Protein AF-A0A952TDQ1-F1 (afdb_monomer)

Secondary structure (DSSP, 8-state):
-PPPP-HHHHHHHHHHHTT---HHHHHHHHT--HHHHHHHHTTPPPS-HHHHHHHHHHTTS-HHHHHHSS--HHHHHHHHHHHHHHHTSPP----------

Nearest PDB structures (foldseek):
  5d50-assembly1_C  TM=5.443E-01  e=5.921E-02  Salmonella phage SPC32H
  6f8s-assembly1_C  TM=5.475E-01  e=7.111E-02  Pseudomonas putida
  3trb-assembly1_A  TM=5.923E-01  e=1.309E-01  Coxiella burnetii
  6f8h-assembly2_C-3  TM=5.591E-01  e=2.007E-01  Pseudomonas putida
  6lb3-assembly2_H  TM=5.547E-01  e=2.894E-01  Pseudomonas aeruginosa PAO1

Structure (mmCIF, N/CA/C/O backbone):
data_AF-A0A952TDQ1-F1
#
_entry.id   AF-A0A952TDQ1-F1
#
loop_
_atom_site.group_PDB
_atom_site.id
_atom_site.type_symbol
_atom_site.label_atom_id
_atom_site.label_alt_id
_atom_site.label_comp_id
_atom_site.label_asym_id
_atom_site.label_entity_id
_atom_site.label_seq_id
_atom_site.pdbx_PDB_ins_code
_atom_site.Cartn_x
_atom_site.Cartn_y
_atom_site.Cartn_z
_atom_site.occupancy
_atom_site.B_iso_or_equiv
_atom_site.auth_seq_id
_atom_site.auth_comp_id
_atom_site.auth_asym_id
_atom_site.auth_atom_id
_atom_site.pdbx_PDB_model_num
ATOM 1 N N . MET A 1 1 ? -4.590 -25.757 1.506 1.00 44.34 1 MET A N 1
ATOM 2 C CA . MET A 1 1 ? -4.818 -24.775 0.425 1.00 44.34 1 MET A CA 1
ATOM 3 C C . MET A 1 1 ? -3.870 -23.613 0.697 1.00 44.34 1 MET A C 1
ATOM 5 O O . MET A 1 1 ? -4.021 -22.976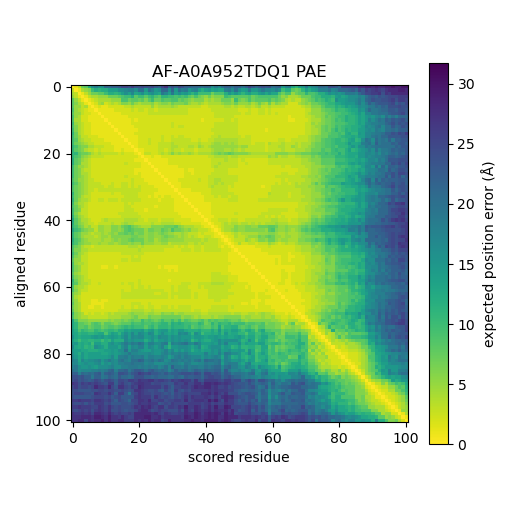 1.728 1.00 44.34 1 MET A O 1
ATOM 9 N N . GLY A 1 2 ? -2.793 -23.459 -0.078 1.00 59.69 2 GLY A N 1
ATOM 10 C CA . GLY A 1 2 ? -1.779 -22.426 0.188 1.00 59.69 2 GLY A CA 1
ATOM 11 C C . GLY A 1 2 ? -2.304 -21.029 -0.148 1.00 59.69 2 GLY A C 1
ATOM 12 O O . GLY A 1 2 ? -3.058 -20.884 -1.110 1.00 59.69 2 GLY A O 1
ATOM 13 N N . MET A 1 3 ? -1.925 -20.012 0.632 1.00 67.50 3 MET A N 1
ATOM 14 C CA . MET A 1 3 ? -2.260 -18.621 0.310 1.00 67.50 3 MET A CA 1
ATOM 15 C C . MET A 1 3 ? -1.533 -18.200 -0.970 1.00 67.50 3 MET A C 1
ATOM 17 O O . MET A 1 3 ? -0.316 -18.354 -1.085 1.00 67.50 3 MET A O 1
ATOM 21 N N . LYS A 1 4 ? -2.282 -17.674 -1.940 1.00 79.50 4 LYS A N 1
ATOM 22 C CA . LYS A 1 4 ? -1.742 -17.170 -3.205 1.00 79.50 4 LYS A CA 1
ATOM 23 C C . LYS A 1 4 ? -1.452 -15.675 -3.073 1.00 79.50 4 LYS A C 1
ATOM 25 O O . LYS A 1 4 ? -2.273 -14.931 -2.552 1.00 79.50 4 LYS A O 1
ATOM 30 N N . ILE A 1 5 ? -0.293 -15.242 -3.564 1.00 82.56 5 ILE A N 1
ATOM 31 C CA . ILE A 1 5 ? 0.064 -13.821 -3.649 1.00 82.56 5 ILE A CA 1
ATOM 32 C C . ILE A 1 5 ? -0.744 -13.177 -4.786 1.00 82.56 5 ILE A C 1
ATOM 34 O O . ILE A 1 5 ? -0.648 -13.618 -5.932 1.00 82.56 5 ILE A O 1
ATOM 38 N N . CYS A 1 6 ? -1.498 -12.122 -4.470 1.00 87.88 6 CYS A N 1
ATOM 39 C CA . CYS A 1 6 ? -2.422 -11.426 -5.378 1.00 87.88 6 CYS A CA 1
ATOM 40 C C . CYS A 1 6 ? -2.195 -9.897 -5.399 1.00 87.88 6 CYS A C 1
ATOM 42 O O . CYS A 1 6 ? -3.117 -9.120 -5.638 1.00 87.88 6 CYS A O 1
ATOM 44 N N . ILE A 1 7 ? -0.953 -9.448 -5.169 1.00 91.69 7 ILE A N 1
ATOM 45 C CA . ILE A 1 7 ? -0.590 -8.019 -5.058 1.00 91.69 7 ILE A CA 1
ATOM 46 C C . ILE A 1 7 ? -1.057 -7.197 -6.268 1.00 91.69 7 ILE A C 1
ATOM 48 O O . ILE A 1 7 ? -1.596 -6.105 -6.109 1.00 91.69 7 ILE A O 1
ATOM 52 N N . ALA A 1 8 ? -0.851 -7.707 -7.484 1.00 92.25 8 ALA A N 1
ATOM 53 C CA . ALA A 1 8 ? -1.177 -6.985 -8.713 1.00 92.25 8 ALA A CA 1
ATOM 54 C C . ALA A 1 8 ? -2.674 -6.651 -8.825 1.00 92.25 8 ALA A C 1
ATOM 56 O O . ALA A 1 8 ? -3.035 -5.526 -9.183 1.00 92.25 8 ALA A O 1
ATOM 57 N N . ASP A 1 9 ? -3.533 -7.614 -8.492 1.00 92.75 9 ASP A N 1
ATOM 58 C CA . ASP A 1 9 ? -4.985 -7.456 -8.540 1.00 92.75 9 ASP A CA 1
ATOM 59 C C . ASP A 1 9 ? -5.458 -6.475 -7.466 1.00 92.75 9 ASP A C 1
ATOM 61 O O . ASP A 1 9 ? -6.212 -5.547 -7.763 1.00 92.75 9 ASP A O 1
ATOM 65 N N . ASN A 1 10 ? -4.922 -6.598 -6.251 1.00 93.31 10 ASN A N 1
ATOM 66 C CA . ASN A 1 10 ? -5.250 -5.706 -5.142 1.00 93.31 10 ASN A CA 1
ATOM 67 C C . ASN A 1 10 ? -4.844 -4.255 -5.424 1.00 93.31 10 ASN A C 1
ATOM 69 O O . ASN A 1 10 ? -5.623 -3.343 -5.156 1.00 93.31 10 ASN A O 1
ATOM 73 N N . ILE A 1 11 ? -3.678 -4.020 -6.042 1.00 93.75 11 ILE A N 1
ATOM 74 C CA . ILE A 1 11 ? -3.277 -2.675 -6.483 1.00 93.75 11 ILE A CA 1
ATOM 75 C C . ILE A 1 11 ? -4.314 -2.100 -7.457 1.00 93.75 11 ILE A C 1
ATOM 77 O O . ILE A 1 11 ? -4.725 -0.955 -7.296 1.00 93.75 11 ILE A O 1
ATOM 81 N N . ASN A 1 12 ? -4.782 -2.878 -8.441 1.00 93.38 12 ASN A N 1
ATOM 82 C CA . ASN A 1 12 ? -5.793 -2.401 -9.392 1.00 93.38 12 ASN A CA 1
ATOM 83 C C . ASN A 1 12 ? -7.125 -2.062 -8.708 1.00 93.38 12 ASN A C 1
ATOM 85 O O . ASN A 1 12 ? -7.745 -1.055 -9.050 1.00 93.38 12 ASN A O 1
ATOM 89 N N . ILE A 1 13 ? -7.570 -2.897 -7.766 1.00 94.06 13 ILE A N 1
ATOM 90 C CA . ILE A 1 13 ? -8.807 -2.676 -7.004 1.00 94.06 13 ILE A CA 1
ATOM 91 C C . ILE A 1 13 ? -8.694 -1.387 -6.183 1.00 94.06 13 ILE A C 1
ATOM 93 O O . ILE A 1 13 ? -9.564 -0.521 -6.276 1.00 94.06 13 ILE A O 1
ATOM 97 N N . LEU A 1 14 ? -7.595 -1.220 -5.444 1.00 94.25 14 LEU A N 1
ATOM 98 C CA . LEU A 1 14 ? -7.361 -0.060 -4.582 1.00 94.25 14 LEU A CA 1
ATOM 99 C C . LEU A 1 14 ? -7.177 1.236 -5.379 1.00 94.25 14 LEU A C 1
ATOM 101 O O . LEU A 1 14 ? -7.694 2.276 -4.977 1.00 94.25 14 LEU A O 1
ATOM 105 N N . MET A 1 15 ? -6.507 1.180 -6.535 1.00 94.81 15 MET A N 1
ATOM 106 C CA . MET A 1 15 ? -6.401 2.323 -7.447 1.00 94.81 15 MET A CA 1
ATOM 107 C C . MET A 1 15 ? -7.781 2.782 -7.926 1.00 94.81 15 MET A C 1
ATOM 109 O O . MET A 1 15 ? -8.092 3.967 -7.834 1.00 94.81 15 MET A O 1
ATOM 113 N N . LYS A 1 16 ? -8.635 1.847 -8.370 1.00 94.62 16 LYS A N 1
ATOM 114 C CA . LYS A 1 16 ? -10.004 2.160 -8.814 1.00 94.62 16 LYS A CA 1
ATOM 115 C C . LYS A 1 16 ? -10.853 2.742 -7.687 1.00 94.62 16 LYS A C 1
ATOM 117 O O . LYS A 1 16 ? -11.524 3.745 -7.902 1.00 94.62 16 LYS A O 1
ATOM 122 N N . ALA A 1 17 ? -10.790 2.151 -6.494 1.00 92.81 17 ALA A N 1
ATOM 123 C CA . ALA A 1 17 ? -11.529 2.630 -5.326 1.00 92.81 17 ALA A CA 1
ATOM 124 C C . ALA A 1 17 ? -11.142 4.065 -4.923 1.00 92.81 17 ALA A C 1
ATOM 126 O O . ALA A 1 17 ? -11.961 4.792 -4.372 1.00 92.81 17 ALA A O 1
ATOM 127 N N . ARG A 1 18 ? -9.903 4.478 -5.218 1.00 92.12 18 ARG A N 1
ATOM 128 C CA . ARG A 1 18 ? -9.359 5.803 -4.890 1.00 92.12 18 ARG A CA 1
ATOM 129 C C . ARG A 1 18 ? -9.349 6.787 -6.063 1.00 92.12 18 ARG A C 1
ATOM 131 O O . ARG A 1 18 ? -8.842 7.891 -5.909 1.00 92.12 18 ARG A O 1
ATOM 138 N N . GLY A 1 19 ? -9.872 6.402 -7.229 1.00 93.31 19 GLY A N 1
ATOM 139 C CA . GLY A 1 19 ? -9.864 7.250 -8.426 1.00 93.31 19 GLY A CA 1
ATOM 140 C C . GLY A 1 19 ? -8.472 7.503 -9.020 1.00 93.31 19 GLY A C 1
ATOM 141 O O . GLY A 1 19 ? -8.303 8.459 -9.771 1.00 93.31 19 GLY A O 1
ATOM 142 N N . ILE A 1 20 ? -7.482 6.660 -8.704 1.00 94.19 20 ILE A N 1
ATOM 143 C CA . ILE A 1 20 ? -6.112 6.762 -9.221 1.00 94.19 20 ILE A CA 1
ATOM 144 C C . ILE A 1 20 ? -6.066 6.100 -10.597 1.00 94.19 20 ILE A C 1
ATOM 146 O O . ILE A 1 20 ? -6.284 4.892 -10.728 1.00 94.19 20 ILE A O 1
ATOM 150 N N . ASN A 1 21 ? -5.742 6.873 -11.632 1.00 91.94 21 ASN A N 1
ATOM 151 C CA . ASN A 1 21 ? -5.871 6.419 -13.020 1.00 91.94 21 ASN A CA 1
ATOM 152 C C . ASN A 1 21 ? -4.548 5.932 -13.623 1.00 91.94 21 ASN A C 1
ATOM 154 O O . ASN A 1 21 ? -4.543 5.292 -14.676 1.00 91.94 21 ASN A O 1
ATOM 158 N N . SER A 1 22 ? -3.409 6.202 -12.974 1.00 95.00 22 SER A N 1
ATOM 159 C CA . SER A 1 22 ? -2.099 5.799 -13.494 1.00 95.00 22 SER A CA 1
ATOM 160 C C . SER A 1 22 ? -1.125 5.313 -12.419 1.00 95.00 22 SER A C 1
ATOM 162 O O . SER A 1 22 ? -1.149 5.744 -11.270 1.00 95.00 22 SER A O 1
ATOM 164 N N . LEU A 1 23 ? -0.200 4.427 -12.807 1.00 93.81 23 LEU A N 1
ATOM 165 C CA . LEU A 1 23 ? 0.884 3.992 -11.914 1.00 93.81 23 LEU A CA 1
ATOM 166 C C . LEU A 1 23 ? 1.880 5.110 -11.604 1.00 93.81 23 LEU A C 1
ATOM 168 O O . 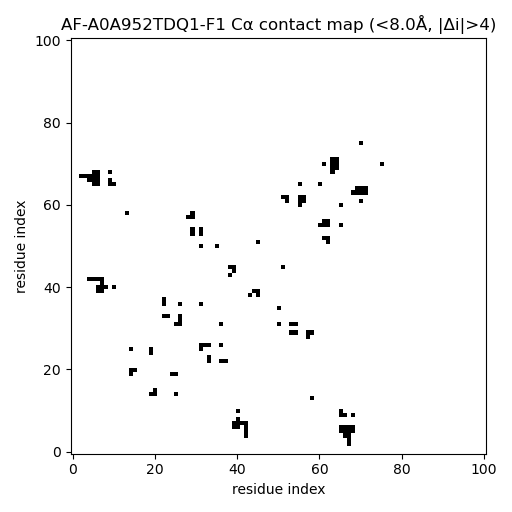LEU A 1 23 ? 2.519 5.071 -10.562 1.00 93.81 23 LEU A O 1
ATOM 172 N N . LYS A 1 24 ? 2.025 6.091 -12.502 1.00 95.81 24 LYS A N 1
ATOM 173 C CA . LYS A 1 24 ? 2.872 7.270 -12.274 1.00 95.81 24 LYS A CA 1
ATOM 174 C C . LYS A 1 24 ? 2.318 8.130 -11.144 1.00 95.81 24 LYS A C 1
ATOM 176 O O . LYS A 1 24 ? 3.070 8.558 -10.280 1.00 95.81 24 LYS A O 1
ATOM 181 N N . GLU A 1 25 ? 1.006 8.329 -11.145 1.00 94.88 25 GLU A N 1
ATOM 182 C CA . GLU A 1 25 ? 0.291 9.024 -10.079 1.00 94.88 25 GLU A CA 1
ATOM 183 C C . GLU A 1 25 ? 0.426 8.275 -8.749 1.00 94.88 25 GLU A C 1
ATOM 185 O O . GLU A 1 25 ? 0.799 8.879 -7.749 1.00 94.88 25 GLU A O 1
ATOM 190 N N . LEU A 1 26 ? 0.246 6.949 -8.752 1.00 94.88 26 LEU A N 1
ATOM 191 C CA . LEU A 1 26 ? 0.458 6.121 -7.560 1.00 94.88 26 LEU A CA 1
ATOM 192 C C . LEU A 1 26 ? 1.911 6.182 -7.049 1.00 94.88 26 LEU A C 1
ATOM 194 O O . LEU A 1 26 ? 2.137 6.270 -5.846 1.00 94.88 26 LEU A O 1
ATOM 198 N N . ALA A 1 27 ? 2.892 6.149 -7.958 1.00 95.75 27 ALA A N 1
ATOM 199 C CA . ALA A 1 27 ? 4.316 6.252 -7.633 1.00 95.75 27 ALA A CA 1
ATOM 200 C C . ALA A 1 27 ? 4.629 7.563 -6.908 1.00 95.75 27 ALA A C 1
ATOM 202 O O . ALA A 1 27 ? 5.321 7.552 -5.893 1.00 95.75 27 ALA A O 1
ATOM 203 N N . LEU A 1 28 ? 4.093 8.672 -7.422 1.00 94.81 28 LEU A N 1
ATOM 204 C CA . LEU A 1 28 ? 4.263 9.996 -6.838 1.00 94.81 28 LEU A CA 1
ATOM 205 C C . LEU A 1 28 ? 3.550 10.103 -5.485 1.00 94.81 28 LEU A C 1
ATOM 207 O O . LEU A 1 28 ? 4.145 10.565 -4.520 1.00 94.81 28 LEU A O 1
ATOM 211 N N . MET A 1 29 ? 2.301 9.636 -5.408 1.00 93.81 29 MET A N 1
ATOM 212 C CA . MET A 1 29 ? 1.476 9.700 -4.198 1.00 93.81 29 MET A CA 1
ATOM 213 C C . MET A 1 29 ? 2.092 8.919 -3.034 1.00 93.81 29 MET A C 1
ATOM 215 O O . MET A 1 29 ? 2.084 9.392 -1.903 1.00 93.81 29 MET A O 1
ATOM 219 N N . CYS A 1 30 ? 2.626 7.730 -3.312 1.00 93.88 30 CYS A N 1
ATOM 220 C CA . CYS A 1 30 ? 3.184 6.855 -2.286 1.00 93.88 30 CYS A CA 1
ATOM 221 C C . CYS A 1 30 ? 4.695 7.008 -2.106 1.00 93.88 30 CYS A C 1
ATOM 223 O O . CYS A 1 30 ? 5.273 6.305 -1.278 1.00 93.88 30 CYS A O 1
ATOM 225 N N . ASP A 1 31 ? 5.337 7.887 -2.881 1.00 94.38 31 ASP A N 1
ATOM 226 C CA . ASP A 1 31 ? 6.789 8.066 -2.904 1.00 94.38 31 ASP A CA 1
ATOM 227 C C . ASP A 1 31 ? 7.530 6.721 -3.087 1.00 94.38 31 ASP A C 1
ATOM 229 O O . ASP A 1 31 ? 8.381 6.301 -2.296 1.00 94.38 31 ASP A O 1
ATOM 233 N N . ILE A 1 32 ? 7.128 5.976 -4.121 1.00 93.50 32 ILE A N 1
ATOM 234 C CA . ILE A 1 32 ? 7.698 4.673 -4.486 1.00 93.50 32 ILE A CA 1
ATOM 235 C C . ILE A 1 32 ? 8.174 4.734 -5.936 1.00 93.50 32 ILE A C 1
ATOM 237 O O . ILE A 1 32 ? 7.424 5.187 -6.802 1.00 93.50 32 ILE A O 1
ATOM 241 N N . PRO A 1 33 ? 9.373 4.212 -6.258 1.00 94.69 33 PRO A N 1
ATOM 242 C CA . PRO A 1 33 ? 9.842 4.169 -7.635 1.00 94.69 33 PRO A CA 1
ATOM 243 C C . PRO A 1 33 ? 8.852 3.455 -8.561 1.00 94.69 33 PRO A C 1
ATOM 245 O O . PRO A 1 33 ? 8.413 2.334 -8.294 1.00 94.69 33 PRO A O 1
ATOM 248 N N . LEU A 1 34 ? 8.557 4.073 -9.706 1.00 95.06 34 LEU A N 1
ATOM 249 C CA . LEU A 1 34 ? 7.637 3.527 -10.708 1.00 95.06 34 LEU A CA 1
ATOM 250 C C . LEU A 1 34 ? 8.039 2.114 -11.171 1.00 95.06 34 LEU A C 1
ATOM 252 O O . LEU A 1 34 ? 7.187 1.260 -11.412 1.00 95.06 34 LEU A O 1
ATOM 256 N N . THR A 1 35 ? 9.343 1.846 -11.253 1.00 94.00 35 THR A N 1
ATOM 257 C CA . THR A 1 35 ? 9.903 0.527 -11.585 1.00 94.00 35 THR A CA 1
ATOM 258 C C . THR A 1 35 ? 9.495 -0.547 -10.576 1.00 94.00 35 THR A C 1
ATOM 260 O O . THR A 1 35 ? 9.169 -1.668 -10.972 1.00 94.00 35 THR A O 1
ATOM 263 N N . THR A 1 36 ? 9.447 -0.202 -9.288 1.00 92.56 36 THR A N 1
ATOM 264 C CA . THR A 1 36 ? 8.972 -1.086 -8.219 1.00 92.56 36 THR A CA 1
ATOM 265 C C . THR A 1 36 ? 7.490 -1.392 -8.395 1.00 92.56 36 THR A C 1
ATOM 267 O O . THR A 1 36 ? 7.109 -2.560 -8.351 1.00 92.56 36 THR A O 1
ATOM 270 N N . LEU A 1 37 ? 6.659 -0.386 -8.682 1.00 93.38 37 LEU A N 1
ATOM 271 C CA . LEU A 1 37 ? 5.228 -0.601 -8.925 1.00 93.38 37 LEU A CA 1
ATOM 272 C C . LEU A 1 37 ? 4.965 -1.471 -10.159 1.00 93.38 37 LEU A C 1
ATOM 274 O O . LEU A 1 37 ? 4.135 -2.374 -10.096 1.00 93.38 37 LEU A O 1
ATOM 278 N N . HIS A 1 38 ? 5.696 -1.268 -11.259 1.00 93.69 38 HIS A N 1
ATOM 279 C CA . HIS A 1 38 ? 5.604 -2.153 -12.425 1.00 93.69 38 HIS A CA 1
ATOM 280 C C . HIS A 1 38 ? 5.989 -3.594 -12.086 1.00 93.69 38 HIS A C 1
ATOM 282 O O . HIS A 1 38 ? 5.314 -4.528 -12.514 1.00 93.69 38 HIS A O 1
ATOM 288 N N . HIS A 1 39 ? 7.051 -3.791 -11.301 1.00 92.50 39 HIS A N 1
ATOM 289 C CA . HIS A 1 39 ? 7.467 -5.122 -10.862 1.00 92.50 39 HIS A CA 1
ATOM 290 C C . HIS A 1 39 ? 6.379 -5.814 -10.029 1.00 92.50 39 HIS A C 1
ATOM 292 O O . HIS A 1 39 ? 6.054 -6.967 -10.312 1.00 92.50 39 HIS A O 1
ATOM 298 N N . LEU A 1 40 ? 5.772 -5.100 -9.074 1.00 91.44 40 LEU A N 1
ATOM 299 C CA . LEU A 1 40 ? 4.661 -5.606 -8.258 1.00 91.44 40 LEU A CA 1
ATOM 300 C C . LEU A 1 40 ? 3.427 -5.937 -9.108 1.00 91.44 40 LEU A C 1
ATOM 302 O O . LEU A 1 40 ? 2.811 -6.988 -8.933 1.00 91.44 40 LEU A O 1
ATOM 306 N N . LYS A 1 41 ? 3.093 -5.078 -10.077 1.00 90.00 41 LYS A N 1
ATOM 307 C CA . LYS A 1 41 ? 1.931 -5.269 -10.953 1.00 90.00 41 LYS A CA 1
ATOM 308 C C . LYS A 1 41 ? 2.095 -6.425 -11.943 1.00 90.00 41 LYS A C 1
ATOM 310 O O . LYS A 1 41 ? 1.108 -6.998 -12.383 1.00 90.00 41 LYS A O 1
ATOM 315 N N . ASN A 1 42 ? 3.329 -6.814 -12.253 1.00 88.50 42 ASN A N 1
ATOM 316 C CA . ASN A 1 42 ? 3.613 -7.988 -13.079 1.00 88.50 42 ASN A CA 1
ATOM 317 C C . ASN A 1 42 ? 3.488 -9.316 -12.305 1.00 88.50 42 ASN A C 1
ATOM 319 O O . ASN A 1 42 ? 3.893 -10.356 -12.821 1.00 88.50 42 ASN A O 1
ATOM 323 N N . GLY A 1 43 ? 2.988 -9.295 -11.062 1.00 80.12 43 GLY A N 1
ATOM 324 C CA . GLY A 1 43 ? 2.792 -10.496 -10.244 1.00 80.12 43 GLY A CA 1
ATOM 325 C C . GLY A 1 43 ? 4.098 -11.150 -9.791 1.00 80.12 43 GLY A C 1
ATOM 326 O O . GLY A 1 43 ? 4.108 -12.311 -9.389 1.00 80.12 43 GLY A O 1
ATOM 327 N N . ARG A 1 44 ? 5.219 -10.426 -9.874 1.00 80.19 44 ARG A N 1
ATOM 328 C CA . ARG A 1 44 ? 6.517 -10.921 -9.417 1.00 80.19 44 ARG A CA 1
ATOM 329 C C . ARG A 1 44 ? 6.639 -10.748 -7.909 1.00 80.19 44 ARG A C 1
ATOM 331 O O . ARG A 1 44 ? 6.144 -9.775 -7.344 1.00 80.19 44 ARG A O 1
ATOM 338 N N . VAL A 1 45 ? 7.374 -11.661 -7.275 1.00 83.44 45 VAL A N 1
ATOM 339 C CA . VAL A 1 45 ? 7.695 -11.566 -5.845 1.00 83.44 45 VAL A CA 1
ATOM 340 C C . VAL A 1 45 ? 8.370 -10.216 -5.561 1.00 83.44 45 VAL A C 1
ATOM 342 O O . VAL A 1 45 ? 9.301 -9.850 -6.292 1.00 83.44 45 VAL A O 1
ATOM 345 N N . PRO A 1 46 ? 7.924 -9.456 -4.545 1.00 85.69 46 PRO A N 1
ATOM 346 C CA . PRO A 1 46 ? 8.522 -8.172 -4.197 1.00 85.69 46 PRO A CA 1
ATOM 347 C C . PRO A 1 46 ? 10.027 -8.283 -3.941 1.00 85.69 46 PRO A C 1
ATOM 349 O O . PRO A 1 46 ? 10.484 -9.196 -3.261 1.00 85.69 46 PRO A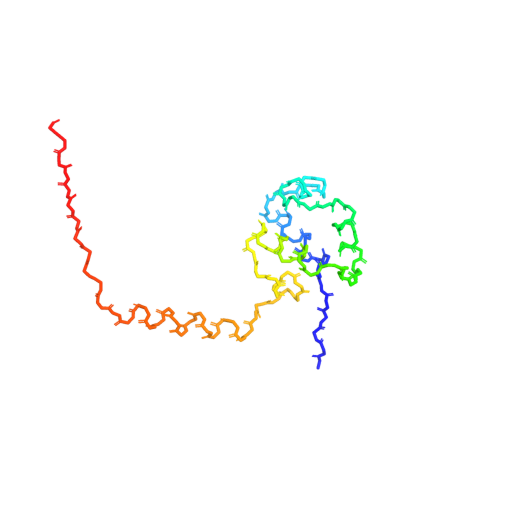 O 1
ATOM 352 N N . ARG A 1 47 ? 10.808 -7.325 -4.455 1.00 85.94 47 ARG A N 1
ATOM 353 C CA . ARG A 1 47 ? 12.254 -7.235 -4.161 1.00 85.94 47 ARG A CA 1
ATOM 354 C C . ARG A 1 47 ? 12.543 -6.588 -2.808 1.00 85.94 47 ARG A C 1
ATOM 356 O O . ARG A 1 47 ? 13.592 -6.823 -2.226 1.00 85.94 47 ARG A O 1
ATOM 363 N N . SER A 1 48 ? 11.624 -5.748 -2.343 1.00 87.94 48 SER A N 1
ATOM 364 C CA . SER A 1 48 ? 11.694 -5.057 -1.062 1.00 87.94 48 SER A CA 1
ATOM 365 C C . SER A 1 48 ? 10.316 -5.097 -0.427 1.00 87.94 48 SER A C 1
ATOM 367 O O . SER A 1 48 ? 9.355 -4.554 -0.972 1.00 87.94 48 SER A O 1
ATOM 369 N N . TRP A 1 49 ? 10.234 -5.737 0.734 1.00 90.38 49 TRP A N 1
ATOM 370 C CA . TRP A 1 49 ? 9.024 -5.734 1.547 1.00 90.38 49 TRP A CA 1
ATOM 371 C C . TRP A 1 49 ? 8.767 -4.359 2.165 1.00 90.38 49 TRP A C 1
ATOM 373 O O . TRP A 1 49 ? 7.610 -3.999 2.346 1.00 90.38 49 TRP A O 1
ATOM 383 N N . GLN A 1 50 ? 9.807 -3.540 2.378 1.00 91.38 50 GLN A N 1
ATOM 384 C CA . GLN A 1 50 ? 9.634 -2.152 2.820 1.00 91.38 50 GLN A CA 1
ATOM 385 C C . GLN A 1 50 ? 8.820 -1.331 1.811 1.00 91.38 50 GLN A C 1
ATOM 387 O O . GLN A 1 50 ? 7.943 -0.570 2.203 1.00 91.38 50 GLN A O 1
ATOM 392 N N . ALA A 1 51 ? 9.054 -1.517 0.507 1.00 91.31 51 ALA A N 1
ATOM 393 C CA . ALA A 1 51 ? 8.261 -0.842 -0.519 1.00 91.31 51 ALA A CA 1
ATOM 394 C C . ALA A 1 51 ? 6.793 -1.305 -0.528 1.00 91.31 51 ALA A C 1
ATOM 396 O O . ALA A 1 51 ? 5.900 -0.503 -0.785 1.00 91.31 51 ALA A O 1
ATOM 397 N N . VAL A 1 52 ? 6.533 -2.582 -0.225 1.00 93.25 52 VAL A N 1
ATOM 398 C CA . VAL A 1 52 ? 5.164 -3.111 -0.097 1.00 93.25 52 VAL A CA 1
ATOM 399 C C . VAL A 1 52 ? 4.475 -2.534 1.138 1.00 93.25 52 VAL A C 1
ATOM 401 O O . VAL A 1 52 ? 3.321 -2.133 1.040 1.00 93.25 52 VAL A O 1
ATOM 404 N N . ALA A 1 53 ? 5.182 -2.437 2.267 1.00 93.38 53 ALA A N 1
ATOM 405 C CA . ALA A 1 53 ? 4.668 -1.818 3.486 1.00 93.38 53 ALA A CA 1
ATOM 406 C C . ALA A 1 53 ? 4.315 -0.340 3.256 1.00 93.38 53 ALA A C 1
ATOM 408 O O . ALA A 1 53 ? 3.184 0.059 3.512 1.00 93.38 53 ALA A O 1
ATOM 409 N N . LYS A 1 54 ? 5.221 0.437 2.647 1.00 94.62 54 LYS A N 1
ATOM 410 C CA . LYS A 1 54 ? 4.971 1.845 2.297 1.00 94.62 54 LYS A CA 1
ATOM 411 C C . LYS A 1 54 ? 3.775 2.004 1.353 1.00 94.62 54 LYS A C 1
ATOM 413 O O . LYS A 1 54 ? 2.974 2.922 1.504 1.00 94.62 54 LYS A O 1
ATOM 418 N N . LEU A 1 55 ? 3.629 1.095 0.383 1.00 94.69 55 LEU A N 1
ATOM 419 C CA . LEU A 1 55 ? 2.485 1.096 -0.529 1.00 94.69 55 LEU A CA 1
ATOM 420 C C . LEU A 1 55 ? 1.180 0.807 0.217 1.00 94.69 55 LEU A C 1
ATOM 422 O O . LEU A 1 55 ? 0.182 1.473 -0.032 1.00 94.69 55 LEU A O 1
ATOM 426 N N . ALA A 1 56 ? 1.190 -0.171 1.122 1.00 94.06 56 ALA A N 1
ATOM 427 C CA . ALA A 1 56 ? 0.037 -0.528 1.938 1.00 94.06 56 ALA A CA 1
ATOM 428 C C . ALA A 1 56 ? -0.391 0.636 2.844 1.00 94.06 56 ALA A C 1
ATOM 430 O O . ALA A 1 56 ? -1.562 1.005 2.836 1.00 94.06 56 ALA A O 1
ATOM 431 N N . GLU A 1 57 ? 0.561 1.278 3.526 1.00 94.06 57 GLU A N 1
ATOM 432 C CA . GLU A 1 57 ? 0.327 2.467 4.356 1.00 94.06 57 GLU A CA 1
ATOM 433 C C . GLU A 1 57 ? -0.265 3.623 3.544 1.00 94.06 57 GLU A C 1
ATOM 435 O O . GLU A 1 57 ? -1.304 4.173 3.908 1.00 94.06 57 GLU A O 1
ATOM 440 N N . CYS A 1 58 ? 0.333 3.945 2.394 1.00 93.88 58 CYS A N 1
ATOM 441 C CA . CYS A 1 58 ? -0.183 4.961 1.473 1.00 93.88 58 CYS A CA 1
ATOM 442 C C . CYS A 1 58 ? -1.618 4.648 1.009 1.00 93.88 58 CYS A C 1
ATOM 444 O O . CYS A 1 58 ? -2.492 5.521 0.951 1.00 93.88 58 CYS A O 1
ATOM 446 N N . LEU A 1 59 ? -1.887 3.374 0.712 1.00 92.88 59 LEU A N 1
ATOM 447 C CA . LEU A 1 59 ? -3.203 2.870 0.327 1.00 92.88 59 LEU A CA 1
ATOM 448 C C . LEU A 1 59 ? -4.130 2.612 1.524 1.00 92.88 59 LEU A C 1
ATOM 450 O O . LEU A 1 59 ? -5.252 2.150 1.310 1.00 92.88 59 LEU A O 1
ATOM 454 N N . GLY A 1 60 ? -3.725 2.962 2.749 1.00 90.69 60 GLY A N 1
ATOM 455 C CA . GLY A 1 60 ? -4.532 2.845 3.964 1.00 90.69 60 GLY A CA 1
ATOM 456 C C . GLY A 1 60 ? -5.039 1.430 4.235 1.00 90.69 60 GLY A C 1
ATOM 457 O O . GLY A 1 60 ? -6.142 1.270 4.748 1.00 90.69 60 GLY A O 1
ATOM 458 N N . VAL A 1 61 ? -4.278 0.412 3.837 1.00 92.50 61 VAL A N 1
ATOM 459 C CA . VAL A 1 61 ? -4.607 -1.004 4.040 1.00 92.50 61 VAL A CA 1
ATOM 460 C C . VAL A 1 61 ? -3.465 -1.706 4.759 1.00 92.50 61 VAL A C 1
ATOM 462 O O . VAL A 1 61 ? -2.329 -1.235 4.762 1.00 92.50 61 VAL A O 1
ATOM 465 N N . SER A 1 62 ? -3.737 -2.868 5.348 1.00 91.94 62 SER A N 1
ATOM 466 C CA . SER A 1 62 ? -2.662 -3.690 5.899 1.00 91.94 62 SER A CA 1
ATOM 467 C C . SER A 1 62 ? -1.803 -4.279 4.777 1.00 91.94 62 SER A C 1
ATOM 469 O O . SER A 1 62 ? -2.280 -4.573 3.675 1.00 91.94 62 SER A O 1
ATOM 471 N N . MET A 1 63 ? -0.520 -4.512 5.067 1.00 91.38 63 MET A N 1
ATOM 472 C CA . MET A 1 63 ? 0.369 -5.214 4.136 1.00 91.38 63 MET A CA 1
ATOM 473 C C . MET A 1 63 ? -0.179 -6.607 3.792 1.00 91.38 63 MET A C 1
ATOM 475 O O . MET A 1 63 ? -0.088 -7.041 2.647 1.00 91.38 63 MET A O 1
ATOM 479 N N . PHE A 1 64 ? -0.793 -7.286 4.765 1.00 90.69 64 PHE A N 1
ATOM 480 C CA . PHE A 1 64 ? -1.404 -8.598 4.572 1.00 90.69 64 PHE A CA 1
ATOM 481 C C . PHE A 1 64 ? -2.555 -8.540 3.561 1.00 90.69 64 PHE A C 1
ATOM 483 O O . PHE A 1 64 ? -2.568 -9.310 2.600 1.00 90.69 64 PHE A O 1
ATOM 490 N N . TYR A 1 65 ? -3.453 -7.561 3.705 1.00 91.75 65 TYR A N 1
ATOM 491 C CA . TYR A 1 65 ? -4.536 -7.341 2.752 1.00 91.75 65 TYR A CA 1
ATOM 492 C C . TYR A 1 65 ? -4.001 -7.023 1.358 1.00 91.75 65 TYR A C 1
ATOM 494 O O . TYR A 1 65 ? -4.439 -7.620 0.377 1.00 91.75 65 TYR A O 1
ATOM 502 N N . LEU A 1 66 ? -2.994 -6.152 1.256 1.00 92.69 66 LEU A N 1
ATOM 503 C CA . LEU A 1 66 ? -2.379 -5.835 -0.030 1.00 92.69 66 LEU A CA 1
ATOM 504 C C . LEU A 1 66 ? -1.799 -7.085 -0.714 1.00 92.69 66 LEU A C 1
ATOM 506 O O . LEU A 1 66 ? -1.913 -7.222 -1.931 1.00 92.69 66 LEU A O 1
ATOM 510 N N . VAL A 1 67 ? -1.205 -8.010 0.044 1.00 91.44 67 VAL A N 1
ATOM 511 C CA . VAL A 1 67 ? -0.545 -9.206 -0.502 1.00 91.44 67 VAL A CA 1
ATOM 512 C C . VAL A 1 67 ? -1.520 -10.336 -0.828 1.00 91.44 67 VAL A C 1
ATOM 514 O O . VAL A 1 67 ? -1.373 -10.966 -1.878 1.00 91.44 67 VAL A O 1
ATOM 517 N N . PHE A 1 68 ? -2.505 -10.586 0.033 1.00 90.06 68 PHE A N 1
ATOM 518 C CA . PHE A 1 68 ? -3.361 -11.776 -0.032 1.00 90.06 68 PHE A CA 1
ATOM 519 C C . PHE A 1 68 ? -4.824 -11.479 -0.379 1.00 90.06 68 PHE A C 1
ATOM 521 O O . PHE A 1 68 ? -5.547 -12.387 -0.779 1.00 90.06 68 PHE A O 1
ATOM 528 N N . GLY A 1 69 ? -5.264 -10.222 -0.279 1.00 88.25 69 GLY A N 1
ATOM 529 C CA . GLY A 1 69 ? -6.645 -9.809 -0.560 1.00 88.25 69 GLY A CA 1
ATOM 530 C C . GLY A 1 69 ? -7.648 -10.156 0.546 1.00 88.25 69 GLY A C 1
ATOM 531 O O . GLY A 1 69 ? -8.851 -10.029 0.339 1.00 88.25 69 GLY A O 1
ATOM 532 N N . CYS A 1 70 ? -7.175 -10.595 1.711 1.00 86.38 70 CYS A N 1
ATOM 533 C CA . CYS A 1 70 ? -7.984 -10.873 2.895 1.00 86.38 70 CYS A CA 1
ATOM 534 C C . CYS A 1 70 ? -7.379 -10.197 4.128 1.00 86.38 70 CYS A C 1
ATOM 536 O O . CYS A 1 70 ? -6.219 -9.788 4.109 1.00 86.38 70 CYS A O 1
ATOM 538 N N . GLU A 1 71 ? -8.165 -10.040 5.191 1.00 81.94 71 GLU A N 1
ATOM 539 C CA . GLU A 1 71 ? -7.627 -9.549 6.460 1.00 81.94 71 GLU A CA 1
ATOM 540 C C . GLU A 1 71 ? -6.781 -10.617 7.154 1.00 81.94 71 GLU A C 1
ATOM 542 O O . GLU A 1 71 ? -7.017 -11.816 6.995 1.00 81.94 71 GLU A O 1
ATOM 547 N N . ASP A 1 72 ? -5.785 -10.168 7.919 1.00 80.38 72 ASP A N 1
ATOM 548 C CA . ASP A 1 72 ? -4.966 -11.053 8.740 1.00 80.38 72 ASP A CA 1
ATOM 549 C C . ASP A 1 72 ? -5.819 -11.577 9.911 1.00 80.38 72 ASP A C 1
ATOM 551 O O . ASP A 1 72 ? -6.187 -10.791 10.794 1.00 80.38 72 ASP A O 1
ATOM 555 N N . PRO A 1 73 ? -6.129 -12.888 9.957 1.00 73.19 73 PRO A N 1
ATOM 556 C CA . PRO A 1 73 ? -6.978 -13.451 11.000 1.00 73.19 73 PRO A CA 1
ATOM 557 C C . PR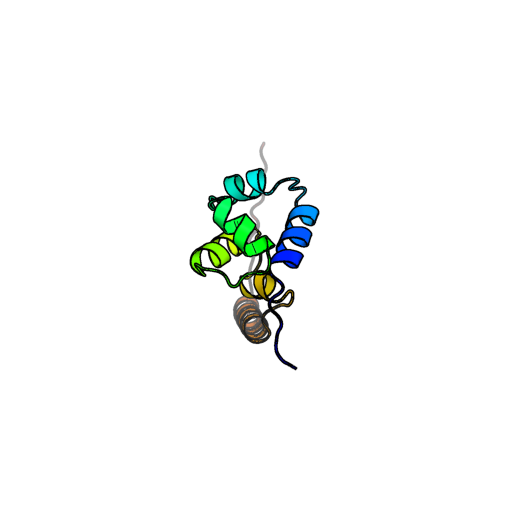O A 1 73 ? -6.356 -13.345 12.398 1.00 73.19 73 PRO A C 1
ATOM 559 O O . PRO A 1 73 ? -7.090 -13.373 13.382 1.00 73.19 73 PRO A O 1
ATOM 562 N N . VAL A 1 74 ? -5.029 -13.219 12.511 1.00 73.94 74 VAL A N 1
ATOM 563 C CA . VAL A 1 74 ? -4.332 -13.054 13.794 1.00 73.94 74 VAL A CA 1
ATOM 564 C C . VAL A 1 74 ? -4.383 -11.595 14.243 1.00 73.94 74 VAL A C 1
ATOM 566 O O . VAL A 1 74 ? -4.635 -11.313 15.415 1.00 73.94 74 VAL A O 1
ATOM 569 N N . HIS A 1 75 ? -4.187 -10.655 13.315 1.00 67.75 75 HIS A N 1
ATOM 570 C CA . HIS A 1 75 ? -4.200 -9.228 13.638 1.00 67.75 75 HIS A CA 1
ATOM 571 C C . HIS A 1 75 ? -5.600 -8.727 14.021 1.00 67.75 75 HIS A C 1
ATOM 573 O O . HIS A 1 75 ? -5.725 -7.953 14.969 1.00 67.75 75 HIS A O 1
ATOM 579 N N . ALA A 1 76 ? -6.649 -9.216 13.348 1.00 63.06 76 ALA A N 1
ATOM 580 C CA . ALA A 1 76 ? -8.038 -8.873 13.664 1.00 63.06 76 ALA A CA 1
ATOM 581 C C . ALA A 1 76 ? -8.420 -9.253 15.109 1.00 63.06 76 ALA A C 1
ATOM 583 O O . ALA A 1 76 ? -8.997 -8.452 15.841 1.00 63.06 76 ALA A O 1
ATOM 584 N N . GLN A 1 77 ? -8.003 -10.436 15.572 1.00 64.50 77 GLN A N 1
ATOM 585 C CA . GLN A 1 77 ? -8.288 -10.890 16.939 1.00 64.50 77 GLN A CA 1
ATOM 586 C C . GLN A 1 77 ? -7.597 -10.025 18.005 1.00 64.50 77 GLN A C 1
ATOM 588 O O . GLN A 1 77 ? -8.133 -9.829 19.099 1.00 64.50 77 GLN A O 1
ATOM 593 N N . PHE A 1 78 ? -6.402 -9.506 17.706 1.00 68.06 78 PHE A N 1
ATOM 594 C CA . PHE A 1 78 ? -5.650 -8.652 18.624 1.00 68.06 78 PHE A CA 1
ATOM 595 C C . PHE A 1 78 ? -6.282 -7.262 18.770 1.00 68.06 78 PHE A C 1
ATOM 597 O O . PHE A 1 78 ? -6.469 -6.790 19.894 1.00 68.06 78 PHE A O 1
ATOM 604 N N . THR A 1 79 ? -6.653 -6.620 17.659 1.00 68.62 79 THR A N 1
ATOM 605 C CA . THR A 1 79 ? -7.287 -5.293 17.683 1.00 68.62 79 THR A CA 1
ATOM 606 C C . THR A 1 79 ? -8.656 -5.332 18.352 1.00 68.62 79 THR A C 1
ATOM 608 O O . THR A 1 79 ? -8.949 -4.461 19.169 1.00 68.62 79 THR A O 1
ATOM 611 N N . GLU A 1 80 ? -9.468 -6.363 18.104 1.00 69.38 80 GLU A N 1
ATOM 612 C CA . GLU A 1 80 ? -10.751 -6.549 18.791 1.00 69.38 80 GLU A CA 1
ATOM 613 C C . GLU A 1 80 ? -10.590 -6.698 20.305 1.00 69.38 80 GLU A C 1
ATOM 615 O O . GLU A 1 80 ? -11.394 -6.165 21.074 1.00 69.38 80 GLU A O 1
ATOM 620 N N . LYS A 1 81 ? -9.555 -7.417 20.750 1.00 70.44 81 LYS A N 1
ATOM 621 C CA . LYS A 1 81 ? -9.275 -7.602 22.175 1.00 70.44 81 LYS A CA 1
ATOM 622 C C . LYS A 1 81 ? -8.864 -6.286 22.837 1.00 70.44 81 LYS A C 1
ATOM 624 O O . LYS A 1 81 ? -9.451 -5.927 23.853 1.00 70.44 81 LYS A O 1
ATOM 629 N N . LEU A 1 82 ? -7.943 -5.541 22.223 1.00 69.94 82 LEU A N 1
ATOM 630 C CA . LEU A 1 82 ? -7.526 -4.226 22.714 1.00 69.94 82 LEU A CA 1
ATOM 631 C C . LEU A 1 82 ? -8.674 -3.216 22.727 1.00 69.94 82 LEU A C 1
ATOM 633 O O . LEU A 1 82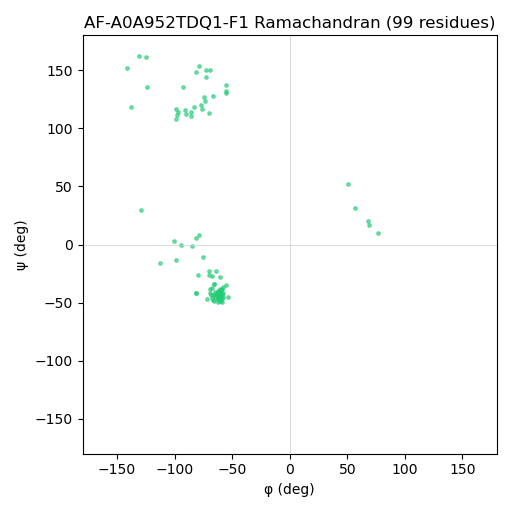 ? -8.826 -2.480 23.693 1.00 69.94 82 LEU A O 1
ATOM 637 N N . LEU A 1 83 ? -9.503 -3.179 21.681 1.00 73.31 83 LEU A N 1
ATOM 638 C CA . LEU A 1 83 ? -10.671 -2.300 21.635 1.00 73.31 83 LEU A CA 1
ATOM 639 C C . LEU A 1 83 ? -11.655 -2.648 22.749 1.00 73.31 83 LEU A C 1
ATOM 641 O O . LEU A 1 83 ? -12.130 -1.750 23.432 1.00 73.31 83 LEU A O 1
ATOM 645 N N . LYS A 1 84 ? -11.928 -3.935 22.989 1.00 72.31 84 LYS A N 1
ATOM 646 C CA . LYS A 1 84 ? -12.771 -4.355 24.116 1.00 72.31 84 LYS A CA 1
ATOM 647 C C . LYS A 1 84 ? -12.169 -3.944 25.456 1.00 72.31 84 LYS A C 1
ATOM 649 O O . LYS A 1 84 ? -12.912 -3.488 26.312 1.00 72.31 84 LYS A O 1
ATOM 654 N N . GLU A 1 85 ? -10.855 -4.052 25.635 1.00 71.00 85 GLU A N 1
ATOM 655 C CA . GLU A 1 85 ? -10.180 -3.601 26.858 1.00 71.00 85 GLU A CA 1
ATOM 656 C C . GLU A 1 85 ? -10.257 -2.076 27.027 1.00 71.00 85 GLU A C 1
ATOM 658 O O . GLU A 1 85 ? -10.705 -1.607 28.071 1.00 71.00 85 GLU A O 1
ATOM 663 N N . VAL A 1 86 ? -9.930 -1.296 25.993 1.00 71.50 86 VAL A N 1
ATOM 664 C CA . VAL A 1 86 ? -10.007 0.176 26.008 1.00 71.50 86 VAL A CA 1
ATOM 665 C C . VAL A 1 86 ? -11.442 0.648 26.249 1.00 71.50 86 VAL A C 1
ATOM 667 O O . VAL A 1 86 ? -11.677 1.489 27.111 1.00 71.50 86 VAL A O 1
ATOM 670 N N . PHE A 1 87 ? -12.416 0.081 25.536 1.00 66.50 87 PHE A N 1
ATOM 671 C CA . PHE A 1 87 ? -13.822 0.477 25.617 1.00 66.50 87 PHE A CA 1
ATOM 672 C C . PHE A 1 87 ? -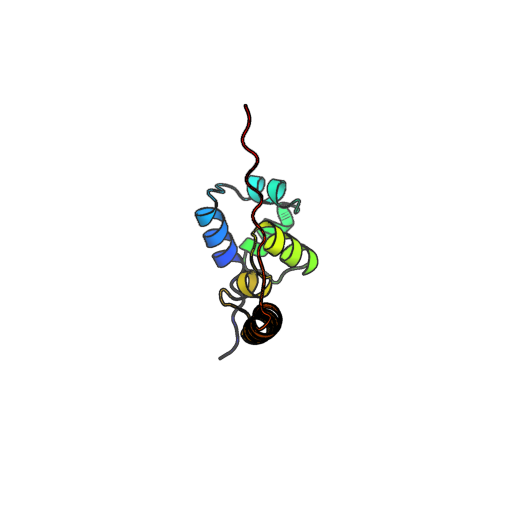14.604 -0.191 26.761 1.00 66.50 87 PHE A C 1
ATOM 674 O O . PHE A 1 87 ? -15.776 0.124 26.954 1.00 66.50 87 PHE A O 1
ATOM 681 N N . SER A 1 88 ? -13.978 -1.065 27.558 1.00 69.06 88 SER A N 1
ATOM 682 C CA . SER A 1 88 ? -14.596 -1.620 28.775 1.00 69.06 88 SER A CA 1
ATOM 683 C C . SER A 1 88 ? -14.636 -0.630 29.947 1.00 69.06 88 SER A C 1
ATOM 685 O O . SER A 1 88 ? -15.310 -0.882 30.948 1.00 69.06 88 SER A O 1
ATOM 687 N N . GLY A 1 89 ? -13.940 0.505 29.831 1.00 66.19 89 GLY A N 1
ATOM 688 C CA . GLY A 1 89 ? -13.993 1.596 30.800 1.00 66.19 89 GLY A CA 1
ATOM 689 C C . GLY A 1 89 ? -15.241 2.474 30.653 1.00 66.19 89 GLY A C 1
ATOM 690 O O . GLY A 1 89 ? -15.808 2.620 29.572 1.00 66.19 89 GLY A O 1
ATOM 691 N N . LYS A 1 90 ? -15.670 3.111 31.749 1.00 62.81 90 LYS A N 1
ATOM 692 C CA . LYS A 1 90 ? -16.660 4.197 31.693 1.00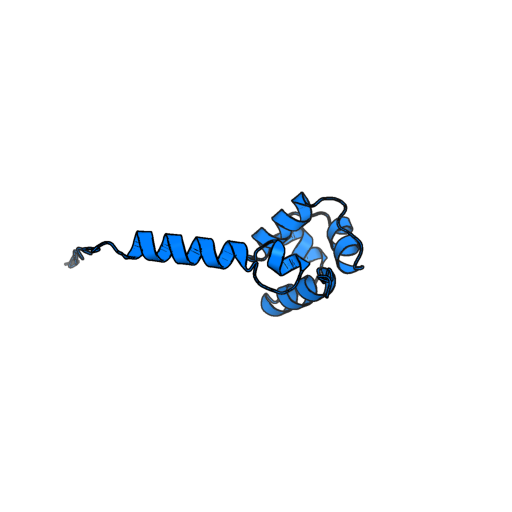 62.81 90 LYS A CA 1
ATOM 693 C C . LYS A 1 90 ? -15.964 5.469 31.208 1.00 62.81 90 LYS A C 1
ATOM 695 O O . LYS A 1 90 ? -15.045 5.943 31.868 1.00 62.81 90 LYS A O 1
ATOM 700 N N . PHE A 1 91 ? -16.419 6.029 30.092 1.00 64.69 91 PHE A N 1
ATOM 701 C CA . PHE A 1 91 ? -15.971 7.336 29.615 1.00 64.69 91 PHE A CA 1
ATOM 702 C C . PHE A 1 91 ? -17.001 8.389 30.018 1.00 64.69 91 PHE A C 1
ATOM 704 O O . PHE A 1 91 ? -18.144 8.342 29.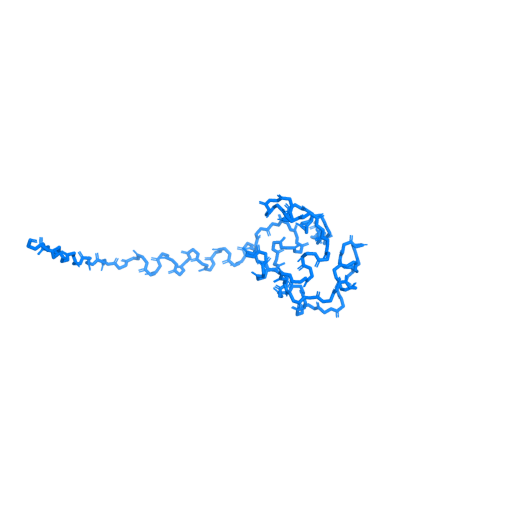567 1.00 64.69 91 PHE A O 1
ATOM 711 N N . GLU A 1 92 ? -16.605 9.341 30.860 1.00 68.12 92 GLU A N 1
ATOM 712 C CA . GLU A 1 92 ? -17.388 10.553 31.096 1.00 68.12 92 GLU A CA 1
ATOM 713 C C . GLU A 1 92 ? -16.930 11.633 30.115 1.00 68.12 92 GLU A C 1
ATOM 715 O O . GLU A 1 92 ? -15.785 12.081 30.146 1.00 68.12 92 GLU A O 1
ATOM 720 N N . VAL A 1 93 ? -17.828 12.048 29.221 1.00 76.44 93 VAL A N 1
ATOM 721 C CA . VAL A 1 93 ? -17.586 13.164 28.303 1.00 76.44 93 VAL A CA 1
ATOM 722 C C . VAL A 1 93 ? -18.238 14.412 28.891 1.00 76.44 93 VAL A C 1
ATOM 724 O O . VAL A 1 93 ? -19.463 14.508 28.944 1.00 76.44 93 VAL A O 1
ATOM 727 N N . GLN A 1 94 ? -17.429 15.380 29.326 1.00 72.25 94 GLN A N 1
ATOM 728 C CA . GLN A 1 94 ? -17.922 16.692 29.755 1.00 72.25 94 GLN A CA 1
ATOM 729 C C . GLN A 1 94 ? -17.955 17.658 28.567 1.00 72.25 94 GLN A C 1
ATOM 731 O O . GLN A 1 94 ? -16.916 18.052 28.040 1.00 72.25 94 GLN A O 1
ATOM 736 N N . ILE A 1 95 ? -19.157 18.055 28.146 1.00 84.19 95 ILE A N 1
ATOM 737 C CA . ILE A 1 95 ? -19.356 19.025 27.064 1.00 84.19 95 ILE A CA 1
ATOM 738 C C . ILE A 1 95 ? -19.589 20.406 27.681 1.00 84.19 95 ILE A C 1
ATOM 740 O O . ILE A 1 95 ? -20.615 20.638 28.316 1.00 84.19 95 ILE A O 1
ATOM 744 N N . ASN A 1 96 ? -18.660 21.337 27.459 1.00 81.69 96 ASN A N 1
ATOM 745 C CA . ASN A 1 96 ? -18.831 22.745 27.821 1.00 81.69 96 ASN A CA 1
ATOM 746 C C . ASN A 1 96 ? -19.265 23.558 26.597 1.00 81.69 96 ASN A C 1
ATOM 748 O O . ASN A 1 96 ? -18.471 23.813 25.691 1.00 81.69 96 ASN A O 1
ATOM 752 N N . VAL A 1 97 ? -20.530 23.980 26.577 1.00 85.06 97 VAL A N 1
ATOM 753 C CA . VAL A 1 97 ? -21.073 24.840 25.518 1.00 85.06 97 VAL A CA 1
ATOM 754 C C . VAL A 1 97 ? -20.794 26.299 25.868 1.00 85.06 97 VAL A C 1
ATOM 756 O O . VAL A 1 97 ? -21.389 26.853 26.790 1.00 85.06 97 VAL A O 1
ATOM 759 N N . GLN A 1 98 ? -19.903 26.934 25.111 1.00 81.62 98 GLN A N 1
ATOM 760 C CA . GLN A 1 98 ? -19.648 28.369 25.218 1.00 81.62 98 GLN A CA 1
ATOM 761 C C . GLN A 1 98 ? -20.658 29.122 24.344 1.00 81.62 98 GLN A C 1
ATOM 763 O O . GLN A 1 98 ? -20.634 29.002 23.117 1.00 81.62 98 GLN A O 1
ATOM 768 N N . LYS A 1 99 ? -21.551 29.908 24.956 1.00 76.81 99 LYS A N 1
ATOM 769 C CA . LYS A 1 99 ? -22.381 30.867 24.214 1.00 76.81 99 LYS A CA 1
ATOM 770 C C . LYS A 1 99 ? -21.519 32.075 23.853 1.00 76.81 99 LYS A C 1
ATOM 772 O O . LYS A 1 99 ? -21.046 32.779 24.741 1.00 76.81 99 LYS A O 1
ATOM 777 N N . LYS A 1 100 ? -21.318 32.311 22.555 1.00 67.50 100 LYS A N 1
ATOM 778 C CA . LYS A 1 100 ? -20.857 33.615 22.065 1.00 67.50 100 LYS A CA 1
ATOM 779 C C . LYS A 1 100 ? -22.033 34.595 22.145 1.00 67.50 100 LYS A C 1
ATOM 781 O O . LYS A 1 100 ? -23.122 34.245 21.695 1.00 67.50 100 LYS A O 1
ATOM 786 N N . LEU A 1 101 ? -21.774 35.732 22.798 1.00 66.31 101 LEU A N 1
ATOM 787 C CA . LEU A 1 101 ? -22.671 36.874 23.026 1.00 66.31 101 LEU A CA 1
ATOM 788 C C . LEU A 1 101 ? -23.325 37.384 21.739 1.00 66.31 101 LEU A C 1
ATOM 790 O O . LEU A 1 101 ? -22.618 37.410 20.706 1.00 66.31 101 LEU A O 1
#

Sequence (101 aa):
MGMKICIADNINILMKARGINSLKELALMCDIPLTTLHHLKNGRVPRSWQAVAKLAECLGVSMFYLVFGCEDPVHAQFTEKLLKEVFSGKFEVQINVQKKL

Mean predicted aligned error: 9.61 Å

Solvent-accessible surface area (backbone atoms only — not comparable to full-atom values): 6151 Å² total; per-residue (Å²): 134,82,89,60,84,38,40,30,60,38,51,54,53,54,28,59,79,68,72,51,89,46,66,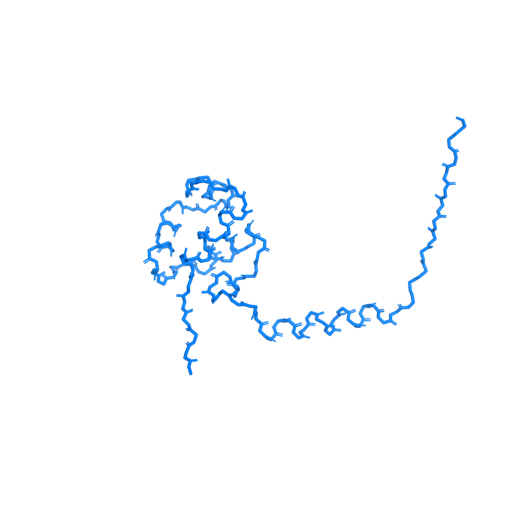66,58,51,19,63,76,44,73,42,62,53,70,56,53,52,44,35,55,69,67,44,83,72,92,47,67,67,61,47,42,45,45,15,56,65,67,72,43,51,51,53,28,40,35,55,72,45,79,50,76,68,58,54,57,52,53,54,50,51,48,50,61,66,66,67,55,90,81,84,82,84,84,83,83,79,80,82,132

Radius of gyration: 19.4 Å; Cα contacts (8 Å, |Δi|>4): 77; chains: 1; bounding box: 35×62×45 Å

pLDDT: mean 84.56, std 11.35, range [44.34, 95.81]

Foldseek 3Di:
DDQAWDLLVLVVVLCVVVVNDDLVSLCVQLVHDSVQVVCSNVVHDHPDVVSLCSSCVSSVHHSCCSTRVDDDPVVVVVVVVVCCVVVVDDDDDDDDDDDDD